Protein AF-A0A1V4R0A8-F1 (afdb_monomer_lite)

Secondary structure (DSSP, 8-state):
-HHHHGGGT---------EESTTSSS-EE-HHHHHHHHHH-

Structure (mmCIF, N/CA/C/O backbone):
data_AF-A0A1V4R0A8-F1
#
_entry.id   AF-A0A1V4R0A8-F1
#
loop_
_atom_site.group_PDB
_atom_site.id
_atom_site.type_symbol
_atom_site.label_atom_id
_atom_site.label_alt_id
_atom_site.label_comp_id
_atom_site.label_asym_id
_atom_site.label_entity_id
_atom_site.label_seq_id
_atom_site.pdbx_PDB_ins_code
_atom_site.Cartn_x
_atom_site.Cartn_y
_atom_site.Cartn_z
_atom_site.occupancy
_atom_site.B_iso_or_equiv
_atom_site.auth_seq_id
_atom_site.auth_comp_id
_atom_site.auth_asym_i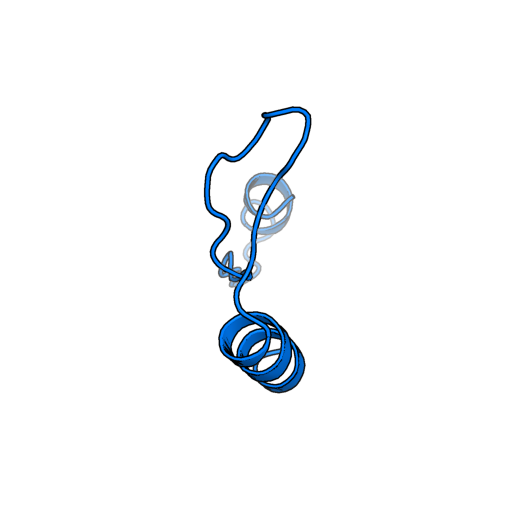d
_atom_site.auth_atom_id
_atom_site.pdbx_PDB_model_num
ATOM 1 N N . MET A 1 1 ? 10.095 2.518 -6.543 1.00 58.50 1 MET A N 1
ATOM 2 C CA . MET A 1 1 ? 10.781 1.392 -7.216 1.00 58.50 1 MET A CA 1
ATOM 3 C C . MET A 1 1 ? 10.375 1.278 -8.683 1.00 58.50 1 MET A C 1
ATOM 5 O O . MET A 1 1 ? 11.269 1.262 -9.520 1.00 58.50 1 MET A O 1
ATOM 9 N N . ALA A 1 2 ? 9.083 1.344 -9.030 1.00 59.69 2 ALA A N 1
ATOM 10 C CA . ALA A 1 2 ? 8.623 1.273 -10.424 1.00 59.69 2 ALA A CA 1
ATOM 11 C C . ALA A 1 2 ? 9.296 2.264 -11.387 1.00 59.69 2 ALA A C 1
ATOM 13 O O . ALA A 1 2 ? 9.733 1.883 -12.466 1.00 59.69 2 ALA A O 1
ATOM 14 N N . LYS A 1 3 ? 9.510 3.515 -10.963 1.00 60.12 3 LYS A N 1
ATOM 15 C CA . LYS A 1 3 ? 10.193 4.539 -11.778 1.00 60.12 3 LYS A CA 1
ATOM 16 C C . LYS A 1 3 ? 11.654 4.204 -12.133 1.00 60.12 3 LYS A C 1
ATOM 18 O O . LYS A 1 3 ? 12.184 4.738 -13.104 1.00 60.12 3 LYS A O 1
ATOM 23 N N . PHE A 1 4 ? 12.309 3.349 -11.346 1.00 65.06 4 PHE A N 1
ATOM 24 C CA . PHE A 1 4 ? 13.679 2.893 -11.599 1.00 65.06 4 PHE A CA 1
ATOM 25 C C . PHE A 1 4 ? 13.705 1.657 -12.505 1.00 65.06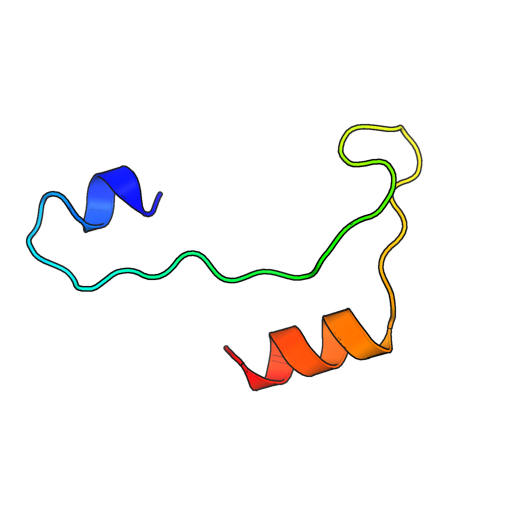 4 PHE A C 1
ATOM 27 O O . PHE A 1 4 ? 14.592 1.548 -13.341 1.00 65.06 4 PHE A O 1
ATOM 34 N N . MET A 1 5 ? 12.700 0.782 -12.408 1.00 60.34 5 MET A N 1
ATOM 35 C CA . MET A 1 5 ? 12.557 -0.403 -13.265 1.00 60.34 5 MET A CA 1
ATOM 36 C C . MET A 1 5 ? 12.020 -0.052 -14.665 1.00 60.34 5 MET A C 1
ATOM 38 O O . MET A 1 5 ? 12.514 -0.579 -15.657 1.00 60.34 5 MET A O 1
ATOM 42 N N . ALA A 1 6 ? 11.115 0.925 -14.774 1.00 62.09 6 ALA A N 1
ATOM 43 C CA . ALA A 1 6 ? 10.599 1.421 -16.055 1.00 62.09 6 ALA A CA 1
ATOM 44 C C . ALA A 1 6 ? 11.690 2.052 -16.947 1.00 62.09 6 ALA A C 1
ATOM 46 O O . ALA A 1 6 ? 11.602 2.001 -18.171 1.00 62.09 6 ALA A O 1
ATOM 47 N N . LYS A 1 7 ? 12.769 2.597 -16.358 1.00 64.50 7 LYS A N 1
ATOM 48 C CA . LYS A 1 7 ? 13.940 3.099 -17.108 1.00 64.50 7 LYS A CA 1
ATOM 49 C C . LYS A 1 7 ? 14.710 2.000 -17.849 1.00 64.50 7 LYS A C 1
ATOM 51 O O . LYS A 1 7 ? 15.451 2.314 -18.774 1.00 64.50 7 LYS A O 1
ATOM 56 N N . HIS A 1 8 ? 14.535 0.739 -17.460 1.00 70.75 8 HIS A N 1
ATOM 57 C CA . HIS A 1 8 ? 15.143 -0.420 -18.111 1.00 70.75 8 HIS A CA 1
ATOM 58 C C . HIS A 1 8 ? 14.203 -1.090 -19.133 1.00 70.75 8 HIS A C 1
ATOM 60 O O . HIS A 1 8 ? 14.420 -2.247 -19.475 1.00 70.75 8 HIS A O 1
ATOM 66 N N . ASN A 1 9 ? 13.174 -0.383 -19.628 1.00 62.34 9 ASN A N 1
ATOM 67 C CA . ASN A 1 9 ? 12.133 -0.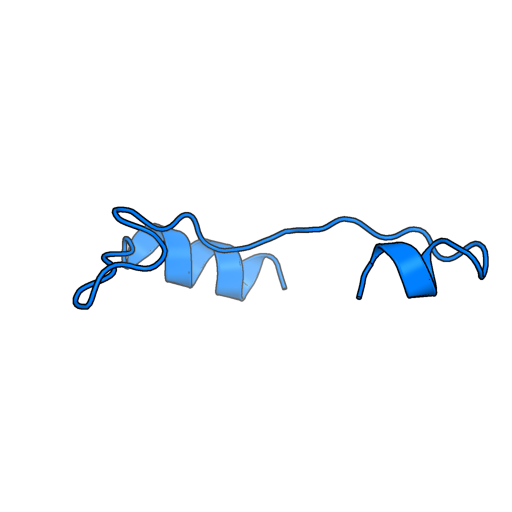913 -20.527 1.00 62.34 9 ASN A CA 1
ATOM 68 C C . ASN A 1 9 ? 11.369 -2.128 -19.963 1.00 62.34 9 ASN A C 1
ATOM 70 O O . ASN A 1 9 ? 10.798 -2.906 -20.723 1.00 62.34 9 ASN A O 1
ATOM 74 N N . ALA A 1 10 ? 11.343 -2.304 -18.639 1.00 63.62 10 ALA A N 1
ATOM 75 C CA . ALA A 1 10 ? 10.441 -3.261 -18.012 1.00 63.62 10 ALA A CA 1
ATOM 76 C C . ALA A 1 10 ? 9.017 -2.684 -18.007 1.00 63.62 10 ALA A C 1
ATOM 78 O O . ALA A 1 10 ? 8.823 -1.520 -17.645 1.00 63.62 10 ALA A O 1
ATOM 79 N N . GLU A 1 11 ? 8.026 -3.489 -18.390 1.00 67.31 11 GLU A N 1
ATOM 80 C CA . GLU A 1 11 ? 6.613 -3.134 -18.250 1.00 67.31 11 GLU A CA 1
ATOM 81 C C . GLU A 1 11 ? 6.245 -3.242 -16.762 1.00 67.31 11 GLU A C 1
ATOM 83 O O . GLU A 1 11 ? 6.248 -4.333 -16.192 1.00 67.31 11 GLU A O 1
ATOM 88 N N . VAL A 1 12 ? 6.037 -2.101 -16.094 1.00 71.38 12 VAL A N 1
ATOM 89 C CA . VAL A 1 12 ? 5.798 -2.046 -14.643 1.00 71.38 12 VAL A CA 1
ATOM 90 C C . VAL A 1 12 ? 4.473 -1.361 -14.359 1.00 71.38 12 VAL A C 1
ATOM 92 O O . VAL A 1 12 ? 4.231 -0.244 -14.815 1.00 71.38 12 VAL A O 1
ATOM 95 N N . ILE A 1 13 ? 3.651 -2.021 -13.552 1.00 74.00 13 ILE A N 1
ATOM 96 C CA . ILE A 1 13 ? 2.397 -1.504 -13.015 1.00 74.00 13 ILE A CA 1
ATOM 97 C C . ILE A 1 13 ? 2.529 -1.455 -11.489 1.00 74.00 13 ILE A C 1
ATOM 99 O O . ILE A 1 13 ? 2.886 -2.450 -10.859 1.00 74.00 13 ILE A O 1
ATOM 103 N N . ASP A 1 14 ? 2.259 -0.291 -10.896 1.00 69.69 14 ASP A N 1
ATOM 104 C CA . ASP A 1 14 ? 2.150 -0.146 -9.443 1.00 69.69 14 ASP A CA 1
ATOM 105 C C . ASP A 1 14 ? 0.737 -0.581 -9.009 1.00 69.69 14 ASP A C 1
ATOM 107 O O . ASP A 1 14 ? -0.246 0.114 -9.268 1.00 69.69 14 ASP A O 1
ATOM 111 N N . CYS A 1 15 ? 0.630 -1.731 -8.340 1.00 73.06 15 CYS A N 1
ATOM 112 C CA . CYS A 1 15 ? -0.608 -2.218 -7.721 1.00 73.06 15 CYS A CA 1
ATOM 113 C C . CYS A 1 15 ? -0.423 -2.388 -6.210 1.00 73.06 15 CYS A C 1
ATOM 115 O O . CYS A 1 15 ? 0.641 -2.782 -5.745 1.00 73.06 15 CYS A O 1
ATOM 117 N N . GLY A 1 16 ? -1.453 -2.138 -5.408 1.00 75.44 16 GLY A N 1
ATOM 118 C CA . GLY A 1 16 ? -1.356 -2.303 -3.959 1.00 75.44 16 GLY A CA 1
ATOM 119 C C . GLY A 1 16 ? -2.703 -2.206 -3.265 1.00 75.44 16 GLY A C 1
ATOM 120 O O . GLY A 1 16 ? -3.696 -1.803 -3.872 1.00 75.44 16 GLY A O 1
ATOM 121 N N . THR A 1 17 ? -2.730 -2.600 -1.994 1.00 78.75 17 THR A N 1
ATOM 122 C CA . THR A 1 17 ? -3.944 -2.555 -1.181 1.00 78.75 17 THR A CA 1
ATOM 123 C C . THR A 1 17 ? -4.328 -1.102 -0.884 1.00 78.75 17 THR A C 1
ATOM 125 O O . THR A 1 17 ? -3.478 -0.348 -0.404 1.00 78.75 17 THR A O 1
ATOM 128 N N . PRO A 1 18 ? -5.585 -0.686 -1.112 1.00 76.31 18 PRO A N 1
ATOM 129 C CA . PRO A 1 18 ? -6.070 0.616 -0.671 1.00 76.31 18 PRO A CA 1
ATOM 130 C C . PRO A 1 18 ? -6.005 0.746 0.859 1.00 76.31 18 PRO A C 1
ATOM 132 O O . PRO A 1 18 ? -6.419 -0.147 1.603 1.00 76.31 18 PRO A O 1
ATOM 135 N N . LEU A 1 19 ? -5.493 1.888 1.321 1.00 79.88 19 LEU A N 1
ATOM 136 C CA . LEU A 1 19 ? -5.371 2.253 2.733 1.00 79.88 19 LEU A CA 1
ATOM 137 C C . LEU A 1 19 ? -6.176 3.525 3.019 1.00 79.88 19 LEU A C 1
ATOM 139 O O . LEU A 1 19 ? -6.138 4.486 2.250 1.00 79.88 19 LEU A O 1
ATOM 143 N N . LEU A 1 20 ? -6.878 3.542 4.152 1.00 75.00 20 LEU A N 1
ATOM 144 C CA . LEU A 1 20 ? -7.497 4.732 4.729 1.00 75.00 20 LEU A CA 1
ATOM 145 C C . LEU A 1 20 ? -6.563 5.346 5.777 1.00 75.00 20 LEU A C 1
ATOM 147 O O . LEU A 1 20 ? -5.926 4.627 6.547 1.00 75.00 20 LEU A O 1
ATOM 151 N N . ALA A 1 21 ? -6.522 6.683 5.819 1.00 68.19 21 ALA A N 1
ATOM 152 C CA . ALA A 1 21 ? -5.654 7.466 6.705 1.00 68.19 21 ALA A CA 1
ATOM 153 C C . ALA A 1 21 ? -4.155 7.128 6.560 1.00 68.19 21 ALA A C 1
ATOM 155 O O . ALA A 1 21 ? -3.437 7.018 7.555 1.00 68.19 21 ALA A O 1
ATOM 156 N N . MET A 1 22 ? -3.702 6.980 5.309 1.00 69.44 22 MET A N 1
ATOM 157 C CA . MET A 1 22 ? -2.300 6.743 4.956 1.00 69.44 22 MET A CA 1
ATOM 158 C C . MET A 1 22 ? -1.391 7.797 5.614 1.00 69.44 22 MET A C 1
ATOM 160 O O . MET A 1 22 ? -1.651 8.997 5.510 1.00 69.44 22 MET A O 1
ATOM 164 N N . HIS A 1 23 ? -0.344 7.330 6.297 1.00 79.31 23 HIS A N 1
ATOM 165 C CA . HIS A 1 23 ? 0.603 8.071 7.137 1.00 79.31 23 HIS A CA 1
ATOM 166 C C . HIS A 1 23 ? 0.091 8.582 8.494 1.00 79.31 23 HIS A C 1
ATOM 168 O O . HIS A 1 23 ? 0.767 9.385 9.141 1.00 79.31 23 HIS A O 1
ATOM 174 N N . SER A 1 24 ? -1.066 8.115 8.969 1.00 77.38 24 SER A N 1
ATOM 175 C CA . SER A 1 24 ? -1.494 8.338 10.355 1.00 77.38 24 SER A CA 1
ATOM 176 C C . SER A 1 24 ? -0.958 7.242 11.295 1.00 77.38 24 SER A C 1
ATOM 178 O O . SER A 1 24 ? -0.575 6.170 10.831 1.00 77.38 24 SER A O 1
ATOM 180 N N . PRO A 1 25 ? -0.954 7.449 12.627 1.00 77.62 25 PRO A N 1
ATOM 181 C CA . PRO A 1 25 ? -0.540 6.416 13.584 1.00 77.62 25 PRO A CA 1
ATOM 182 C C . PRO A 1 25 ? -1.389 5.134 13.523 1.00 77.62 25 PRO A C 1
ATOM 184 O O . PRO A 1 25 ? -0.963 4.100 14.031 1.00 77.62 25 PRO A O 1
ATOM 187 N N . PHE A 1 26 ? -2.587 5.209 12.929 1.00 67.50 26 PHE A N 1
ATOM 188 C CA . PHE A 1 26 ? -3.508 4.093 12.738 1.00 67.50 26 PHE A CA 1
ATOM 189 C C . PHE A 1 26 ? -4.050 4.085 11.308 1.00 67.50 26 PHE A C 1
ATOM 191 O O . PHE A 1 26 ? -5.083 4.680 11.002 1.00 67.50 26 PHE A O 1
ATOM 198 N N . GLU A 1 27 ? -3.356 3.366 10.435 1.00 78.31 27 GLU A N 1
ATOM 199 C CA . GLU A 1 27 ? -3.820 3.090 9.078 1.00 78.31 27 GLU A CA 1
ATOM 200 C C . GLU A 1 27 ? -4.814 1.921 9.082 1.00 78.31 27 GLU A C 1
ATOM 202 O O . GLU A 1 27 ? -4.615 0.913 9.764 1.00 78.31 27 GLU A O 1
ATOM 207 N N . ILE A 1 28 ? -5.895 2.043 8.309 1.00 76.94 28 ILE A N 1
ATOM 208 C CA . ILE A 1 28 ? -6.937 1.015 8.209 1.00 76.94 28 ILE A CA 1
ATOM 209 C C . ILE A 1 28 ? -6.985 0.505 6.770 1.00 76.94 28 ILE A C 1
ATOM 211 O O . ILE A 1 28 ? -7.103 1.286 5.830 1.00 76.94 28 ILE A O 1
ATOM 215 N N . SER A 1 29 ? -6.943 -0.815 6.594 1.00 79.81 29 SER A N 1
ATOM 216 C CA . SER A 1 29 ? -7.217 -1.485 5.317 1.00 79.81 29 SER A CA 1
ATOM 217 C C . SER A 1 29 ? -8.350 -2.494 5.472 1.00 79.81 29 SER A C 1
ATOM 219 O O . SER A 1 29 ? -8.592 -3.039 6.552 1.00 79.81 29 SER A O 1
ATOM 221 N N . SER A 1 30 ? -9.059 -2.753 4.377 1.00 82.44 30 SER A N 1
ATOM 222 C CA . SER A 1 30 ? -10.080 -3.797 4.330 1.00 82.44 30 SER A CA 1
ATOM 223 C C . SER A 1 30 ? -9.432 -5.175 4.215 1.00 82.44 30 SER A C 1
ATOM 225 O O . SER A 1 30 ? -8.571 -5.406 3.367 1.00 82.44 30 SER A O 1
ATOM 227 N N . LYS A 1 31 ? -9.912 -6.144 5.005 1.00 77.62 31 LYS A N 1
ATOM 228 C CA . LYS A 1 31 ? -9.484 -7.550 4.897 1.00 77.62 31 LYS A CA 1
ATOM 229 C C . LYS A 1 31 ? -9.773 -8.140 3.509 1.00 77.62 31 LYS A C 1
ATOM 231 O O . LYS A 1 31 ? -9.016 -8.988 3.040 1.00 77.62 31 LYS A O 1
ATOM 236 N N . GLY A 1 32 ? -10.849 -7.688 2.856 1.00 81.62 32 GLY A N 1
ATOM 237 C CA . GLY A 1 32 ? -11.192 -8.091 1.490 1.00 81.62 32 GLY A CA 1
ATOM 238 C C . GLY A 1 32 ? -10.204 -7.548 0.460 1.00 81.62 32 GLY A C 1
ATOM 239 O O . GLY A 1 32 ? -9.791 -8.281 -0.439 1.00 81.62 32 GLY A O 1
A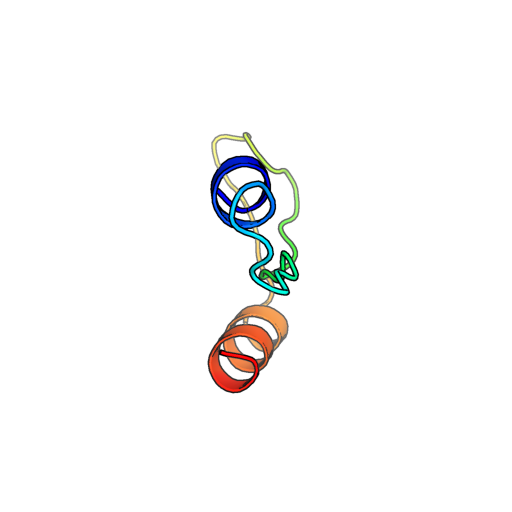TOM 240 N N . ASP A 1 33 ? -9.756 -6.308 0.647 1.00 75.00 33 ASP A N 1
ATOM 241 C CA . ASP A 1 33 ? -8.785 -5.679 -0.245 1.00 75.00 33 ASP A CA 1
ATOM 242 C C . ASP A 1 33 ? -7.399 -6.304 -0.064 1.00 75.00 33 ASP A C 1
ATOM 244 O O . ASP A 1 33 ? -6.751 -6.627 -1.051 1.00 75.00 33 ASP A O 1
ATOM 248 N N . ILE A 1 34 ? -6.994 -6.611 1.177 1.00 76.69 34 ILE A N 1
ATOM 249 C CA . ILE A 1 34 ? -5.754 -7.357 1.456 1.00 76.69 34 ILE A CA 1
ATOM 250 C C . ILE A 1 34 ? -5.758 -8.715 0.742 1.00 76.69 34 ILE A C 1
ATOM 252 O O . ILE A 1 34 ? -4.771 -9.092 0.114 1.00 76.69 34 ILE A O 1
ATOM 256 N N . TYR A 1 35 ? -6.863 -9.463 0.824 1.00 80.06 35 TYR A N 1
ATOM 257 C CA . TYR A 1 35 ? -6.966 -10.775 0.182 1.00 80.06 35 TYR A CA 1
ATOM 258 C C . TYR A 1 35 ? -6.986 -10.683 -1.348 1.00 80.06 35 TYR A C 1
ATOM 260 O O . TYR A 1 35 ? -6.443 -11.548 -2.032 1.00 80.06 35 TYR A O 1
ATOM 268 N N . SER A 1 36 ? -7.588 -9.625 -1.886 1.00 79.44 36 SER A N 1
ATOM 269 C CA . SER A 1 36 ? -7.627 -9.374 -3.326 1.00 79.44 36 SER A CA 1
ATOM 270 C C . SER A 1 36 ? -6.246 -8.989 -3.850 1.00 79.44 36 SER A C 1
ATOM 272 O O . SER A 1 36 ? -5.811 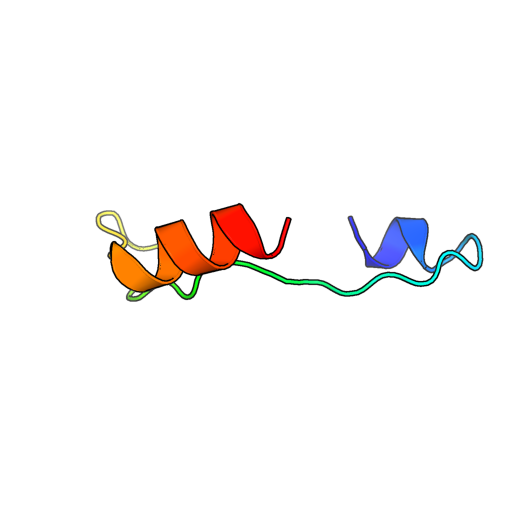-9.534 -4.859 1.00 79.44 36 SER A O 1
ATOM 274 N N . THR A 1 37 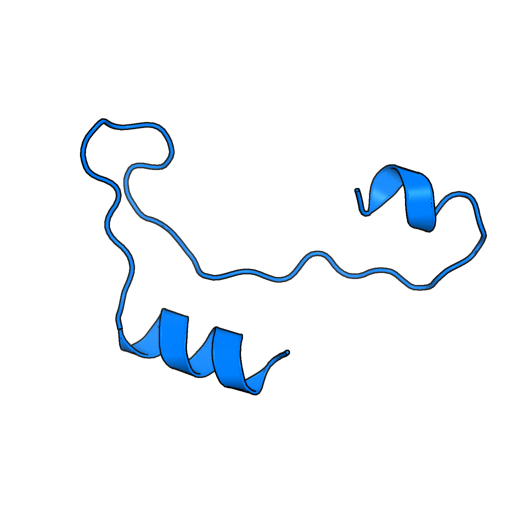? -5.508 -8.147 -3.122 1.00 79.81 37 THR A N 1
ATOM 275 C CA . THR A 1 37 ? -4.109 -7.832 -3.430 1.00 79.81 37 THR A CA 1
ATOM 276 C C . THR A 1 37 ? -3.216 -9.066 -3.303 1.00 79.81 37 THR A C 1
ATOM 278 O O . THR A 1 37 ? -2.381 -9.274 -4.170 1.00 79.81 37 THR A O 1
ATOM 281 N N . TYR A 1 38 ? -3.433 -9.944 -2.316 1.00 76.25 38 TYR A N 1
ATOM 282 C CA . TYR A 1 38 ? -2.700 -11.215 -2.213 1.00 76.25 38 TYR A CA 1
ATOM 283 C C . TYR A 1 38 ? -2.920 -12.150 -3.412 1.00 76.25 38 TYR A C 1
ATOM 285 O O . TYR A 1 38 ? -2.018 -12.895 -3.759 1.00 76.25 38 TYR A O 1
ATOM 293 N N . LYS A 1 39 ? -4.101 -12.136 -4.046 1.00 76.94 39 LYS A N 1
ATOM 294 C CA . LYS A 1 39 ? -4.350 -12.915 -5.274 1.00 76.94 39 LYS A CA 1
ATOM 295 C C . LYS A 1 39 ? -3.851 -12.241 -6.548 1.00 76.94 39 LYS A C 1
ATOM 297 O O . LYS A 1 39 ? -3.685 -12.920 -7.555 1.00 76.94 39 LYS A O 1
ATOM 302 N N . ALA A 1 40 ? -3.767 -10.914 -6.539 1.00 71.75 40 ALA A N 1
ATOM 303 C CA . ALA A 1 40 ? -3.350 -10.126 -7.692 1.00 71.75 40 ALA A CA 1
ATOM 304 C C . ALA A 1 40 ? -1.824 -10.132 -7.890 1.00 71.75 40 ALA A C 1
ATOM 306 O O . ALA A 1 40 ? -1.362 -9.766 -8.968 1.00 71.75 40 ALA A O 1
ATOM 307 N N . TYR A 1 41 ? -1.079 -10.534 -6.858 1.00 60.00 41 TYR A N 1
ATOM 308 C CA . TYR A 1 41 ? 0.370 -10.733 -6.845 1.00 60.00 41 TYR A CA 1
ATOM 309 C C . TYR A 1 41 ? 0.723 -12.219 -6.910 1.00 60.00 41 TYR A C 1
ATOM 311 O O . TYR A 1 41 ? 1.746 -12.536 -7.556 1.00 60.00 41 TYR A O 1
#

pLDDT: mean 72.19, std 7.1, range [58.5, 82.44]

Sequence (41 aa):
MAKFMAKHNAEVIDCGTPLLAMHSPFEISSKGDIYSTYKAY

Foldseek 3Di:
DQVVVVVVVDPDDDDDFDWDPPPDPDIDGDPVSVVVRVVVD

Radius of gyration: 13.39 Å; chains: 1; bounding box: 26×21×34 Å